Protein AF-A0A939L6C9-F1 (afdb_monomer_lite)

Sequence (55 aa):
MAEAFEQELREQLATARRALSDARAASDDEGVVAYEGRVCGLLAIAALHGIDVAD

Secondary structure (DSSP, 8-state):
-HHHHHHHHHHHHHHHHHHHHHHHHHT-HHHHHHHHHHHHHHHHHHHHHT-----

Structure (mmCIF, N/CA/C/O backbone):
data_AF-A0A939L6C9-F1
#
_entry.id   AF-A0A939L6C9-F1
#
loop_
_atom_site.group_PDB
_atom_site.id
_atom_site.type_symbol
_atom_site.label_atom_id
_atom_site.label_alt_id
_atom_site.label_comp_id
_atom_site.label_asym_id
_atom_site.label_entity_id
_atom_site.label_seq_id
_atom_site.pdbx_PDB_ins_code
_atom_site.Cartn_x
_atom_site.Cartn_y
_atom_site.Cartn_z
_atom_site.occupancy
_atom_site.B_iso_or_equiv
_atom_site.auth_seq_id
_atom_site.auth_comp_id
_atom_site.auth_asym_id
_atom_site.auth_atom_id
_atom_site.pdbx_PDB_model_num
ATOM 1 N N . MET A 1 1 ? -11.270 10.836 16.199 1.00 64.31 1 MET A N 1
ATOM 2 C CA . MET A 1 1 ? -9.805 10.638 16.069 1.00 64.31 1 MET A CA 1
ATOM 3 C C . MET A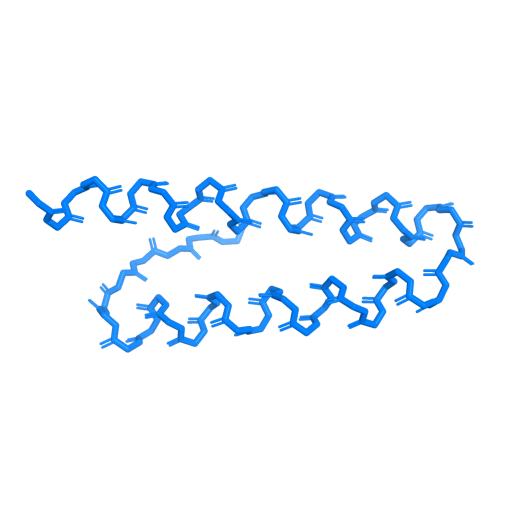 1 1 ? -9.486 9.306 15.398 1.00 64.31 1 MET A C 1
ATOM 5 O O . MET A 1 1 ? -8.793 9.339 14.396 1.00 64.31 1 MET A O 1
ATOM 9 N N . ALA A 1 2 ? -10.034 8.178 15.873 1.00 77.56 2 ALA A N 1
ATOM 10 C CA . ALA A 1 2 ? -9.843 6.863 15.242 1.00 77.56 2 ALA A CA 1
ATOM 11 C C . ALA A 1 2 ? -10.322 6.800 13.776 1.00 77.56 2 ALA A C 1
ATOM 13 O O . ALA A 1 2 ? -9.584 6.321 12.929 1.00 77.56 2 ALA A O 1
ATOM 14 N N 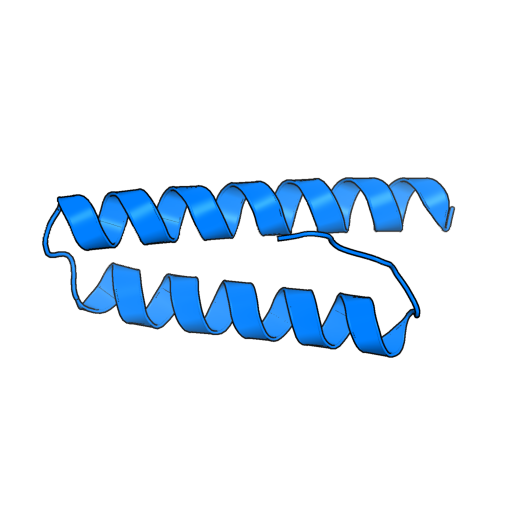. GLU A 1 3 ? -11.481 7.384 13.456 1.00 87.44 3 GLU A N 1
ATOM 15 C CA . GLU A 1 3 ? -12.019 7.404 12.080 1.00 87.44 3 GLU A CA 1
ATOM 16 C C . GLU A 1 3 ? -11.112 8.133 11.075 1.00 87.44 3 GLU A C 1
ATOM 18 O O . GLU A 1 3 ? -10.966 7.695 9.940 1.00 87.44 3 GLU A O 1
ATOM 23 N N . ALA A 1 4 ? -10.466 9.231 11.487 1.00 92.50 4 ALA A N 1
ATOM 24 C CA . ALA A 1 4 ? -9.560 9.981 10.615 1.00 92.50 4 ALA A CA 1
ATOM 25 C C . ALA A 1 4 ? -8.284 9.183 10.314 1.00 92.50 4 ALA A C 1
ATOM 27 O O . ALA A 1 4 ? -7.834 9.152 9.174 1.00 92.50 4 ALA A O 1
ATOM 28 N N . PHE A 1 5 ? -7.745 8.495 11.325 1.00 94.12 5 PHE A N 1
ATOM 29 C CA . PHE A 1 5 ? -6.622 7.577 11.149 1.00 94.12 5 PHE A CA 1
ATOM 30 C C . PHE A 1 5 ? -6.996 6.398 10.244 1.00 94.12 5 PHE A C 1
ATOM 32 O O . PHE A 1 5 ? -6.236 6.037 9.354 1.00 94.12 5 PHE A O 1
ATOM 39 N N . GLU A 1 6 ? -8.178 5.818 10.446 1.00 95.31 6 GLU A N 1
ATOM 40 C CA . GLU A 1 6 ? -8.679 4.705 9.642 1.00 95.31 6 GLU A CA 1
ATOM 41 C C . GLU A 1 6 ? -8.844 5.093 8.167 1.00 95.31 6 GLU A 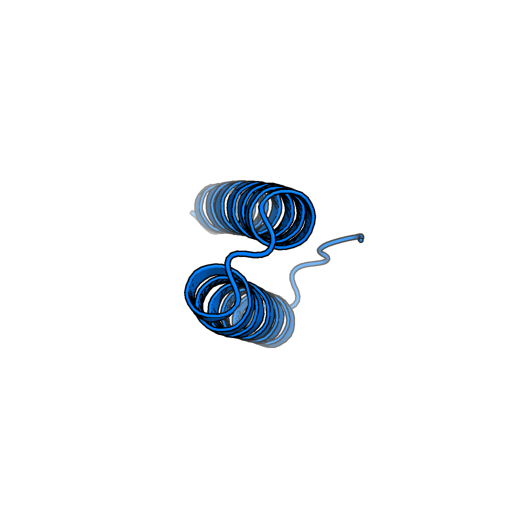C 1
ATOM 43 O O . GLU A 1 6 ? -8.419 4.358 7.274 1.00 95.31 6 GLU A O 1
ATOM 48 N N . GLN A 1 7 ? -9.412 6.273 7.910 1.00 95.56 7 GLN A N 1
ATOM 49 C CA . GLN A 1 7 ? -9.551 6.821 6.566 1.00 95.56 7 GLN A CA 1
ATOM 50 C C . GLN A 1 7 ? -8.183 7.068 5.915 1.00 95.56 7 GLN A C 1
ATOM 52 O O . GLN A 1 7 ? -7.952 6.622 4.792 1.00 95.56 7 GLN A O 1
ATOM 57 N N . GLU A 1 8 ? -7.254 7.706 6.630 1.00 96.75 8 GLU A N 1
ATOM 58 C CA . GLU A 1 8 ? -5.902 7.956 6.125 1.00 96.75 8 GLU A CA 1
ATOM 59 C C . GLU A 1 8 ? -5.165 6.644 5.814 1.00 96.75 8 GLU A C 1
ATOM 61 O O . GLU A 1 8 ? -4.540 6.511 4.761 1.00 96.75 8 GLU A O 1
ATOM 66 N N . LEU A 1 9 ? -5.278 5.639 6.685 1.00 96.56 9 LEU A N 1
ATOM 67 C CA . LEU A 1 9 ? -4.669 4.328 6.477 1.00 96.56 9 LEU A CA 1
ATOM 68 C C . LEU A 1 9 ? -5.192 3.665 5.196 1.00 96.56 9 LEU A C 1
ATOM 70 O O . LEU A 1 9 ? -4.402 3.145 4.403 1.00 96.56 9 LEU A O 1
ATOM 74 N N . ARG A 1 10 ? -6.510 3.715 4.963 1.00 96.19 10 ARG A N 1
ATOM 75 C CA . ARG A 1 10 ? -7.129 3.190 3.736 1.00 96.19 10 ARG A CA 1
ATOM 76 C C . ARG A 1 10 ? -6.651 3.925 2.491 1.00 96.19 10 ARG A C 1
ATOM 78 O O . ARG A 1 10 ? -6.331 3.279 1.495 1.00 96.19 10 ARG A O 1
ATOM 85 N N . GLU A 1 11 ? -6.557 5.249 2.541 1.00 97.06 11 GLU A N 1
ATOM 86 C CA . GLU A 1 11 ? -6.062 6.062 1.424 1.00 97.06 11 GLU A CA 1
ATOM 87 C C . GLU A 1 11 ? -4.598 5.756 1.098 1.00 97.06 11 GLU A C 1
ATOM 89 O O . GLU A 1 11 ? -4.234 5.582 -0.071 1.00 97.06 11 GLU A O 1
ATOM 94 N N . GLN A 1 12 ? -3.758 5.628 2.125 1.00 97.69 12 GLN A N 1
ATOM 95 C CA . GLN A 1 12 ? -2.356 5.265 1.954 1.00 97.69 12 GLN A CA 1
ATOM 96 C C . GLN A 1 12 ? -2.205 3.851 1.382 1.00 97.69 12 GLN A C 1
ATOM 98 O O . GLN A 1 12 ? -1.354 3.641 0.513 1.00 97.69 12 GLN A O 1
ATOM 103 N N . LEU A 1 13 ? -3.035 2.896 1.815 1.00 97.88 13 LEU A N 1
ATOM 104 C CA . LEU A 1 13 ? -3.028 1.528 1.297 1.00 97.88 13 LEU A CA 1
ATOM 105 C C . LEU A 1 13 ? -3.477 1.476 -0.167 1.00 97.88 13 LEU A C 1
ATOM 107 O O . LEU A 1 13 ? -2.791 0.875 -0.993 1.00 97.88 13 LEU A O 1
ATOM 111 N N . ALA A 1 14 ? -4.575 2.152 -0.512 1.00 97.31 14 ALA A N 1
ATOM 112 C CA . ALA A 1 14 ? -5.060 2.243 -1.888 1.00 97.31 14 ALA A CA 1
ATOM 113 C C . ALA A 1 14 ? -4.013 2.884 -2.816 1.00 97.31 14 ALA A C 1
ATOM 115 O O . ALA A 1 14 ? -3.766 2.396 -3.921 1.00 97.31 14 ALA A O 1
ATOM 116 N N . THR A 1 15 ? -3.345 3.937 -2.341 1.00 97.88 15 THR A N 1
ATOM 117 C CA . THR A 1 15 ? -2.261 4.603 -3.074 1.00 97.88 15 THR A CA 1
ATOM 118 C C . THR A 1 15 ? -1.066 3.671 -3.275 1.00 97.88 15 THR A C 1
ATOM 120 O O . THR A 1 15 ? -0.558 3.566 -4.389 1.00 97.88 15 THR A O 1
ATOM 123 N N . ALA A 1 16 ? -0.638 2.952 -2.232 1.00 98.06 16 ALA A N 1
ATOM 124 C CA . ALA A 1 16 ? 0.480 2.014 -2.321 1.00 98.06 16 ALA A CA 1
ATOM 125 C C . ALA A 1 16 ? 0.176 0.839 -3.267 1.00 98.06 16 ALA A C 1
ATOM 127 O O . ALA A 1 16 ? 1.028 0.473 -4.074 1.00 98.06 16 ALA A O 1
ATOM 128 N N . ARG A 1 17 ? -1.048 0.292 -3.231 1.00 97.75 17 ARG A N 1
ATOM 129 C CA . ARG A 1 17 ? -1.498 -0.760 -4.160 1.00 97.75 17 ARG A CA 1
ATOM 130 C C . ARG A 1 17 ? -1.490 -0.280 -5.615 1.00 97.75 17 ARG A C 1
ATOM 132 O O . ARG A 1 17 ? -1.028 -1.008 -6.491 1.00 97.75 17 ARG A O 1
ATOM 139 N N . ARG A 1 18 ? -1.953 0.949 -5.878 1.00 98.19 18 ARG A N 1
ATOM 140 C CA . ARG A 1 18 ? -1.897 1.549 -7.222 1.00 98.19 18 ARG A CA 1
ATOM 141 C C . ARG A 1 18 ? -0.453 1.725 -7.692 1.00 98.19 18 ARG A C 1
ATOM 143 O O . ARG A 1 18 ? -0.126 1.252 -8.772 1.00 98.19 18 ARG A O 1
ATOM 150 N N . ALA A 1 19 ? 0.407 2.314 -6.863 1.00 98.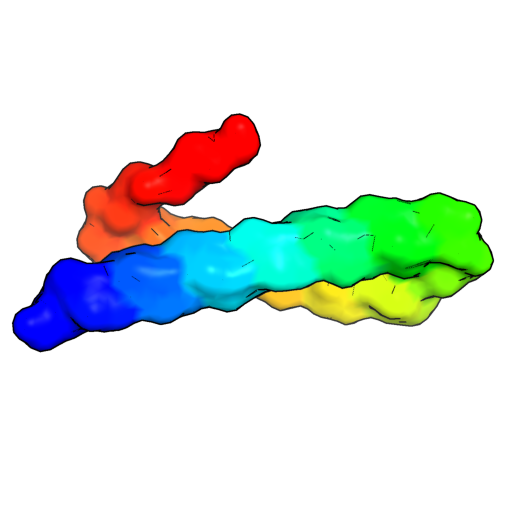12 19 ALA A N 1
ATOM 151 C CA . ALA A 1 19 ? 1.816 2.511 -7.197 1.00 98.12 19 ALA A CA 1
ATOM 152 C C . ALA A 1 19 ? 2.542 1.180 -7.471 1.00 98.12 19 ALA A C 1
ATOM 154 O O . ALA A 1 19 ? 3.316 1.084 -8.417 1.00 98.12 19 ALA A O 1
ATOM 155 N N . LEU A 1 20 ? 2.228 0.125 -6.709 1.00 98.19 20 LEU A N 1
ATOM 156 C CA . LEU A 1 20 ? 2.725 -1.225 -6.971 1.00 98.19 20 LEU A CA 1
ATOM 157 C C . LEU A 1 20 ? 2.268 -1.757 -8.336 1.00 98.19 20 LEU A C 1
ATOM 159 O O . LEU A 1 20 ? 3.070 -2.316 -9.081 1.00 98.19 20 LEU A O 1
ATOM 163 N N . SER A 1 21 ? 0.989 -1.589 -8.679 1.00 98.12 21 SER A N 1
ATOM 164 C CA . SER A 1 21 ? 0.479 -1.974 -9.999 1.00 98.12 21 SER A CA 1
ATOM 165 C C . SER A 1 21 ? 1.188 -1.217 -11.124 1.00 98.12 21 SER A C 1
ATOM 167 O O . SER A 1 21 ? 1.534 -1.823 -12.137 1.00 98.12 21 SER A O 1
ATOM 169 N N . ASP A 1 22 ? 1.426 0.081 -10.941 1.00 98.31 22 ASP A N 1
ATOM 170 C CA . ASP A 1 22 ? 2.100 0.929 -11.924 1.00 98.31 22 ASP A CA 1
ATOM 171 C C . ASP A 1 22 ? 3.578 0.528 -12.085 1.00 98.31 22 ASP A C 1
ATOM 173 O O . ASP A 1 22 ? 4.048 0.374 -13.212 1.00 98.31 22 ASP A O 1
ATOM 177 N N . ALA A 1 23 ? 4.289 0.251 -10.985 1.00 97.94 23 ALA A N 1
ATOM 178 C CA . ALA A 1 23 ? 5.667 -0.247 -11.011 1.00 97.94 23 ALA A CA 1
ATOM 179 C C . ALA A 1 23 ? 5.773 -1.609 -11.716 1.00 97.94 23 ALA A C 1
ATOM 181 O O . ALA A 1 23 ? 6.642 -1.807 -12.566 1.00 97.94 23 ALA A O 1
ATOM 182 N N . ARG A 1 24 ? 4.831 -2.529 -11.451 1.00 97.88 24 ARG A N 1
ATOM 183 C CA . ARG A 1 24 ? 4.749 -3.819 -12.162 1.00 97.88 24 ARG A CA 1
ATOM 184 C C . ARG A 1 24 ? 4.511 -3.627 -13.657 1.00 97.88 24 ARG A C 1
ATOM 186 O O . ARG A 1 24 ? 5.160 -4.284 -14.465 1.00 97.88 24 ARG A O 1
ATOM 193 N N . ALA A 1 25 ? 3.610 -2.721 -14.036 1.00 98.31 25 ALA A N 1
ATOM 194 C CA . ALA A 1 25 ? 3.340 -2.416 -15.439 1.00 98.31 25 ALA A CA 1
ATOM 195 C C . ALA A 1 25 ? 4.552 -1.776 -16.141 1.00 98.31 25 ALA A C 1
ATOM 197 O O . ALA A 1 25 ? 4.773 -2.020 -17.327 1.00 98.31 25 ALA A O 1
ATOM 198 N N . ALA A 1 26 ? 5.351 -0.998 -15.410 1.00 97.88 26 ALA A N 1
ATOM 199 C CA . ALA A 1 26 ? 6.568 -0.363 -15.903 1.00 97.88 26 ALA A CA 1
ATOM 200 C C . ALA A 1 26 ? 7.808 -1.280 -15.891 1.00 97.88 26 ALA A C 1
ATOM 202 O O . ALA A 1 26 ? 8.848 -0.870 -16.401 1.00 97.88 26 ALA A O 1
ATOM 203 N N . SER A 1 27 ? 7.714 -2.503 -15.345 1.00 97.31 27 SER A N 1
ATOM 204 C CA . SER A 1 27 ? 8.879 -3.365 -15.055 1.00 97.31 27 SER A CA 1
ATOM 205 C C . SER A 1 27 ? 9.943 -2.657 -14.199 1.00 97.31 27 SER A C 1
ATOM 207 O O . SER A 1 27 ? 11.142 -2.832 -14.399 1.00 97.31 27 SER A O 1
ATOM 209 N N . ASP A 1 28 ? 9.490 -1.818 -13.265 1.00 98.00 28 ASP A N 1
ATOM 210 C CA . ASP A 1 28 ? 10.328 -1.136 -12.280 1.00 98.00 28 ASP A CA 1
ATOM 211 C C . ASP A 1 28 ? 10.498 -2.032 -11.047 1.00 98.00 28 ASP A C 1
ATOM 213 O O . ASP A 1 28 ? 9.740 -1.940 -10.081 1.00 98.00 28 ASP A O 1
ATOM 217 N N . ASP A 1 29 ? 11.472 -2.941 -11.103 1.00 97.44 29 ASP A N 1
ATOM 218 C CA . ASP A 1 29 ? 11.707 -3.943 -10.056 1.00 97.44 29 ASP A CA 1
ATOM 219 C C . ASP A 1 29 ? 12.025 -3.314 -8.687 1.00 97.44 29 ASP A C 1
ATOM 221 O O . ASP A 1 29 ? 11.583 -3.819 -7.650 1.00 97.44 29 ASP A O 1
ATOM 225 N N . GLU A 1 30 ? 12.745 -2.187 -8.662 1.00 97.62 30 GLU A N 1
ATOM 226 C CA . GLU A 1 30 ? 13.020 -1.448 -7.423 1.00 97.62 30 GLU A CA 1
ATOM 227 C C . GLU A 1 30 ? 11.730 -0.857 -6.844 1.00 97.62 30 GLU A C 1
ATOM 229 O O . GLU A 1 30 ? 11.458 -1.004 -5.645 1.00 97.62 30 GLU A O 1
ATOM 234 N N . GLY A 1 31 ? 10.902 -0.248 -7.698 1.00 97.00 31 GLY A N 1
ATOM 235 C CA . GLY A 1 31 ? 9.581 0.250 -7.329 1.00 97.00 31 GLY A CA 1
ATOM 236 C C . GLY A 1 31 ? 8.668 -0.855 -6.800 1.00 97.00 31 GLY A C 1
ATOM 237 O O . GLY A 1 31 ? 8.011 -0.672 -5.773 1.00 97.00 31 GLY A O 1
ATOM 238 N N . VAL A 1 32 ? 8.665 -2.032 -7.434 1.00 98.31 32 VAL A N 1
ATOM 239 C CA . VAL A 1 32 ? 7.883 -3.194 -6.983 1.00 98.31 32 VAL A CA 1
ATOM 240 C C . VAL A 1 32 ? 8.268 -3.587 -5.560 1.00 98.31 32 VAL A C 1
ATOM 242 O O . VAL A 1 32 ? 7.394 -3.641 -4.695 1.00 98.31 32 VAL A O 1
ATOM 245 N N . VAL A 1 33 ? 9.560 -3.781 -5.282 1.00 98.12 33 VAL A N 1
ATOM 246 C CA . VAL A 1 33 ? 10.034 -4.158 -3.938 1.00 98.12 33 VAL A CA 1
ATOM 247 C C . VAL A 1 33 ? 9.677 -3.086 -2.903 1.00 98.12 33 VAL A C 1
ATOM 249 O O . VAL A 1 33 ? 9.207 -3.404 -1.805 1.00 98.12 33 VAL A O 1
ATOM 252 N N . ALA A 1 34 ? 9.852 -1.808 -3.246 1.00 97.88 34 ALA A N 1
ATOM 253 C CA . ALA A 1 34 ? 9.544 -0.700 -2.350 1.00 97.88 34 ALA A CA 1
ATOM 254 C C . ALA A 1 34 ? 8.046 -0.631 -2.003 1.00 97.88 34 ALA A C 1
ATOM 256 O O . ALA A 1 34 ? 7.676 -0.508 -0.827 1.00 97.88 34 ALA A O 1
ATOM 257 N N . TYR A 1 35 ? 7.168 -0.725 -3.004 1.00 98.06 35 TYR A N 1
ATOM 258 C CA . TYR A 1 35 ? 5.727 -0.632 -2.789 1.00 98.06 35 TYR A CA 1
ATOM 259 C C . TYR A 1 35 ? 5.140 -1.901 -2.165 1.00 98.06 35 TYR A C 1
ATOM 261 O O . TYR A 1 35 ? 4.236 -1.779 -1.339 1.00 98.06 35 TYR A O 1
ATOM 269 N N . GLU A 1 36 ? 5.681 -3.090 -2.446 1.00 97.94 36 GLU A N 1
ATOM 270 C CA . GLU A 1 36 ? 5.323 -4.322 -1.726 1.00 97.94 36 GLU A CA 1
ATOM 271 C C . GLU A 1 36 ? 5.622 -4.199 -0.231 1.00 97.94 36 GLU A C 1
ATOM 273 O O . GLU A 1 36 ? 4.746 -4.453 0.598 1.00 97.94 36 GLU A O 1
ATOM 278 N N . GLY A 1 37 ? 6.819 -3.723 0.128 1.00 97.81 37 GLY A N 1
ATOM 279 C CA . GLY A 1 37 ? 7.174 -3.471 1.524 1.00 97.81 37 GLY A CA 1
ATOM 280 C C . GLY A 1 37 ? 6.226 -2.471 2.194 1.00 97.81 37 GLY A C 1
ATOM 281 O O . GLY A 1 37 ? 5.782 -2.688 3.325 1.00 97.81 37 GLY A O 1
ATOM 282 N N . ARG A 1 38 ? 5.852 -1.401 1.481 1.00 97.94 38 ARG A N 1
ATOM 283 C CA . ARG A 1 38 ? 4.907 -0.396 1.988 1.00 97.94 38 ARG A CA 1
ATOM 284 C C . ARG A 1 38 ? 3.498 -0.960 2.185 1.00 97.94 38 ARG A C 1
ATOM 286 O O . ARG A 1 38 ? 2.901 -0.696 3.226 1.00 97.94 38 ARG A O 1
ATOM 293 N N . VAL A 1 39 ? 2.981 -1.746 1.238 1.00 98.19 39 VAL A N 1
ATOM 294 C CA . VAL A 1 39 ? 1.679 -2.425 1.365 1.00 98.19 39 VAL A CA 1
ATOM 295 C C . VAL A 1 39 ? 1.689 -3.362 2.574 1.00 98.19 39 VAL A C 1
ATOM 297 O O . VAL A 1 39 ? 0.811 -3.253 3.427 1.00 98.19 39 VAL A O 1
ATOM 300 N N . CYS A 1 40 ? 2.713 -4.210 2.711 1.00 98.06 40 CYS A N 1
ATOM 301 C CA . CYS A 1 40 ? 2.858 -5.110 3.857 1.00 98.06 40 CYS A CA 1
ATOM 302 C C . CYS A 1 40 ? 2.872 -4.358 5.197 1.00 98.06 40 CYS A C 1
ATOM 304 O O . CYS A 1 40 ? 2.190 -4.762 6.138 1.00 98.06 40 CYS A O 1
ATOM 306 N N . GLY A 1 41 ? 3.607 -3.245 5.285 1.00 98.00 41 GLY A N 1
ATOM 307 C CA . GLY A 1 41 ? 3.651 -2.420 6.494 1.00 98.00 41 GLY A CA 1
ATOM 308 C C . GLY A 1 41 ? 2.289 -1.824 6.864 1.00 98.00 41 GLY A C 1
ATOM 309 O O . GLY A 1 41 ? 1.885 -1.883 8.024 1.00 98.00 41 GLY A O 1
ATOM 310 N N . LEU A 1 42 ? 1.550 -1.299 5.884 1.00 97.88 42 LEU A N 1
ATOM 311 C CA . LEU A 1 42 ? 0.221 -0.719 6.107 1.00 97.88 42 LEU A CA 1
ATOM 312 C C . LEU A 1 42 ? -0.808 -1.780 6.526 1.00 97.88 42 LEU A C 1
ATOM 314 O O . LEU A 1 42 ? -1.603 -1.528 7.430 1.00 97.88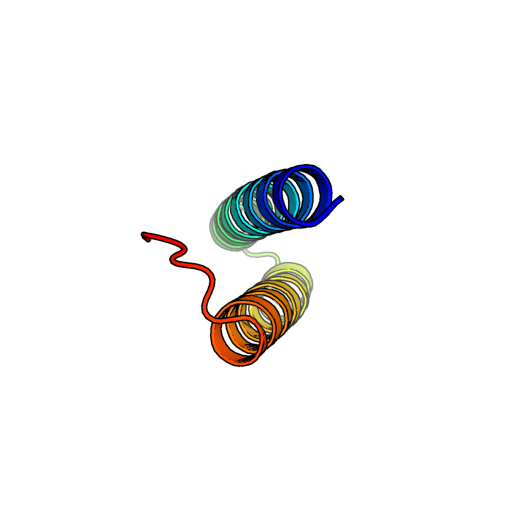 42 LEU A O 1
ATOM 318 N N . LEU A 1 43 ? -0.753 -2.979 5.938 1.00 97.62 43 LEU A N 1
ATOM 319 C CA . LEU A 1 43 ? -1.593 -4.109 6.349 1.00 97.62 43 LEU A CA 1
ATOM 320 C C . LEU A 1 43 ? -1.289 -4.558 7.785 1.00 97.62 43 LEU A C 1
ATOM 322 O O . LEU A 1 43 ? -2.211 -4.829 8.553 1.00 97.62 43 LEU A O 1
ATOM 326 N N . ALA A 1 44 ? -0.013 -4.593 8.180 1.00 97.81 44 ALA A N 1
ATOM 327 C CA . ALA A 1 44 ? 0.371 -4.925 9.552 1.00 97.81 44 ALA A CA 1
ATOM 328 C C . ALA A 1 44 ? -0.160 -3.894 10.564 1.00 97.81 44 ALA A C 1
ATOM 330 O O . ALA A 1 44 ? -0.644 -4.270 11.632 1.00 97.81 44 ALA A O 1
ATOM 331 N N . ILE A 1 45 ? -0.124 -2.604 10.214 1.00 96.88 45 ILE A N 1
ATOM 332 C CA . ILE A 1 45 ? -0.724 -1.534 11.023 1.00 96.88 45 ILE A CA 1
ATOM 333 C C . ILE A 1 45 ? -2.244 -1.728 11.113 1.00 96.88 45 ILE A C 1
ATOM 335 O O . ILE A 1 45 ? -2.791 -1.694 12.213 1.00 96.88 45 ILE A O 1
ATOM 339 N N . ALA A 1 46 ? -2.928 -1.990 9.995 1.00 96.12 46 ALA A N 1
ATOM 340 C CA . ALA A 1 46 ? -4.372 -2.237 9.994 1.00 96.12 46 ALA A CA 1
ATOM 341 C C . ALA A 1 46 ? -4.751 -3.394 10.932 1.00 96.12 46 ALA A C 1
ATOM 343 O O . ALA A 1 46 ? -5.617 -3.235 11.793 1.00 96.12 46 ALA A O 1
ATOM 344 N N . ALA A 1 47 ? -4.029 -4.515 10.840 1.00 96.31 47 ALA A N 1
ATOM 345 C CA . ALA A 1 47 ? -4.239 -5.681 11.691 1.00 96.31 47 ALA A CA 1
ATOM 346 C C . ALA A 1 47 ? -4.009 -5.375 13.180 1.00 96.31 47 ALA A C 1
ATOM 348 O O . ALA A 1 47 ? -4.811 -5.783 14.019 1.00 96.31 47 ALA A O 1
ATOM 349 N N . LEU A 1 48 ? -2.955 -4.620 13.516 1.00 96.75 48 LEU A N 1
ATOM 350 C CA . LEU A 1 48 ? -2.660 -4.215 14.896 1.00 96.75 48 LEU A CA 1
ATOM 351 C C . LEU A 1 48 ? -3.791 -3.381 15.513 1.00 96.75 48 LEU A C 1
ATOM 353 O O . LEU A 1 48 ? -4.059 -3.487 16.709 1.00 96.75 48 LEU A O 1
ATOM 357 N N . HIS A 1 49 ? -4.453 -2.562 14.699 1.00 94.69 49 HIS A N 1
ATOM 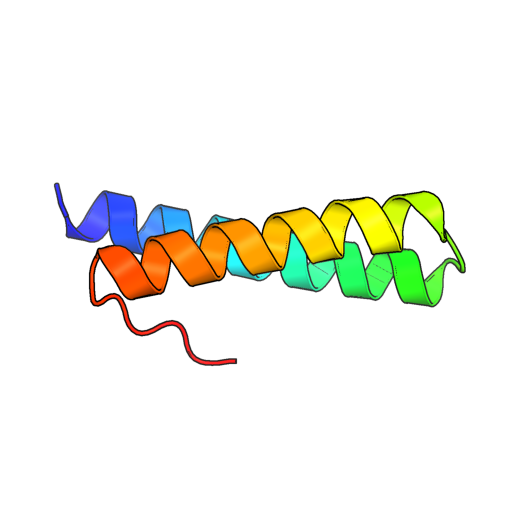358 C CA . HIS A 1 49 ? -5.538 -1.686 15.130 1.00 94.69 49 HIS A CA 1
ATOM 359 C C . HIS A 1 49 ? -6.940 -2.291 14.944 1.00 94.69 49 HIS A C 1
ATOM 361 O O . HIS A 1 49 ? -7.921 -1.640 15.298 1.00 94.69 49 HIS A O 1
ATOM 367 N N . GLY A 1 50 ? -7.053 -3.522 14.428 1.00 95.12 50 GLY A N 1
ATOM 368 C CA . GLY A 1 50 ? -8.341 -4.172 14.155 1.00 95.12 50 GLY A CA 1
ATOM 369 C C . GLY A 1 50 ? -9.143 -3.503 13.035 1.00 95.12 50 GLY A C 1
ATOM 370 O O . GLY A 1 50 ? -10.368 -3.600 13.017 1.00 95.12 50 GLY A O 1
ATOM 371 N N . ILE A 1 51 ? -8.464 -2.797 12.128 1.00 94.00 51 ILE A N 1
ATOM 372 C CA . ILE A 1 51 ? -9.086 -2.111 10.999 1.00 94.00 51 ILE A CA 1
ATOM 373 C C . ILE A 1 51 ? -9.247 -3.100 9.851 1.00 94.00 51 ILE A C 1
ATOM 375 O O . ILE A 1 51 ? -8.267 -3.668 9.368 1.00 94.00 51 ILE A O 1
ATOM 379 N N . ASP A 1 52 ? -10.481 -3.247 9.376 1.00 91.69 52 ASP A N 1
ATOM 380 C CA . ASP A 1 52 ? -10.762 -4.024 8.177 1.00 91.69 52 ASP A CA 1
ATOM 381 C C . ASP A 1 52 ? -10.408 -3.216 6.918 1.00 91.69 52 ASP A C 1
ATOM 383 O O . ASP A 1 52 ? -10.920 -2.109 6.679 1.00 91.69 52 ASP A O 1
ATOM 387 N N . VAL A 1 53 ? -9.493 -3.774 6.130 1.00 86.19 53 VAL A N 1
ATOM 388 C CA . VAL A 1 53 ? -9.001 -3.234 4.863 1.00 86.19 53 VAL A CA 1
ATOM 389 C C . VAL A 1 53 ? -9.192 -4.296 3.786 1.00 86.19 53 VAL A C 1
ATOM 391 O O . VAL A 1 53 ? -8.294 -5.081 3.494 1.00 86.19 53 VAL A O 1
ATOM 394 N N . ALA A 1 54 ? -10.394 -4.331 3.209 1.00 74.94 54 ALA A N 1
ATOM 395 C CA . ALA A 1 54 ? -10.702 -5.209 2.085 1.00 74.94 54 ALA A CA 1
ATOM 396 C C . ALA A 1 54 ? -9.679 -5.032 0.943 1.00 74.94 54 ALA A C 1
ATOM 398 O O . ALA A 1 54 ? -9.137 -3.936 0.730 1.00 74.94 54 ALA A O 1
ATOM 399 N N . ASP A 1 55 ? -9.380 -6.129 0.245 1.00 59.69 55 ASP A N 1
ATOM 400 C CA . ASP A 1 55 ? -8.495 -6.129 -0.925 1.00 59.69 55 ASP A CA 1
ATOM 401 C C . ASP A 1 55 ? -9.170 -5.541 -2.168 1.00 59.69 55 ASP A C 1
ATOM 403 O O . ASP A 1 55 ? -10.291 -5.992 -2.502 1.00 59.69 55 ASP A O 1
#

Radius of gyration: 11.99 Å; chains: 1; bounding box: 25×17×32 Å

Foldseek 3Di:
DVVVVLVVLLVQLVVLVVQLVVCVVVVVVVSVVVSVVSNVVSVVVCVVVVHDHDD

pLDDT: mean 94.66, std 7.8, range [59.69, 98.31]